Protein AF-A0AAN8R2Y7-F1 (afdb_monomer_lite)

Sequence (155 aa):
MCHLARVPSSAVVRCKDPDLVKSIYNNLEAVKGFNLFSSDGYAAKNLMFKDSTQKLMQLPMNTDSFLYLGAEYLSTIQSLQKEQATGANFRAIKRCAVGNAETAKCDTWSINNIGERGAMIECQSAPTVEECIKKIMALWEKRGWGWRKRCINQA

Radius of gyration: 25.57 Å; chains: 1; bounding box: 57×37×67 Å

InterPro domains:
  IPR001156 Transferrin-like domain [PF00405] (2-82)
  IPR001156 Transferrin-like domain [PR00422] (45-63)
  IPR001156 Transferrin-like domain [PR00422] (66-82)
  IPR001156 Transferrin-like domain [PS51408] (1-82)

Foldseek 3Di:
DDDPDDWFDDDDDDPLDPVVLVVVQCVVVVDPPDDPLDPPPHPDAQPVHHVPDDDDDDDPSPDDPDNRGDPVNVVVVVVVVVVVVPPPDLPAAEDEAADDVRQVVQVVVQVVQPDDPGRRHHYHYDNDPVVSVVVVVVVCCVVPPVVVVVVVPPD

pLDDT: mean 82.04, std 16.42, range [35.0, 95.56]

Structure (mmCIF, N/CA/C/O backbone):
data_AF-A0AAN8R2Y7-F1
#
_entry.id   AF-A0AAN8R2Y7-F1
#
loop_
_atom_site.group_PDB
_atom_site.id
_atom_site.type_symbol
_atom_site.label_atom_id
_atom_site.label_alt_id
_atom_site.label_comp_id
_atom_site.label_asym_id
_atom_site.label_entity_id
_atom_site.label_seq_id
_atom_site.pdbx_PDB_ins_code
_atom_site.Cartn_x
_atom_site.Cartn_y
_atom_site.Cartn_z
_atom_site.occupancy
_atom_site.B_iso_or_equiv
_atom_site.auth_seq_id
_atom_site.auth_comp_id
_atom_site.auth_asym_id
_atom_site.auth_atom_id
_atom_site.pdbx_PDB_model_num
ATOM 1 N N . MET A 1 1 ? -5.685 -22.385 -2.410 1.00 63.25 1 MET A N 1
ATOM 2 C CA . MET A 1 1 ? -5.107 -21.089 -1.994 1.00 63.25 1 MET A CA 1
ATOM 3 C C . MET A 1 1 ? -4.964 -20.222 -3.235 1.00 63.25 1 MET A C 1
ATOM 5 O O . MET A 1 1 ? -4.169 -20.567 -4.093 1.00 63.25 1 MET A O 1
ATOM 9 N N . CYS A 1 2 ? -5.776 -19.174 -3.379 1.00 91.62 2 CYS A N 1
ATOM 10 C CA . CYS A 1 2 ? -5.741 -18.264 -4.527 1.00 91.62 2 CYS A CA 1
ATOM 11 C C . CYS A 1 2 ? -5.973 -16.841 -4.005 1.00 91.62 2 CYS A C 1
ATOM 13 O O . CYS A 1 2 ? -7.055 -16.539 -3.510 1.00 91.62 2 CYS A O 1
ATOM 15 N N . HIS A 1 3 ? -4.933 -16.011 -4.019 1.00 93.06 3 HIS A N 1
ATOM 16 C CA . HIS A 1 3 ? -5.000 -14.603 -3.633 1.00 93.06 3 HIS A CA 1
ATOM 17 C C . HIS A 1 3 ? -4.016 -13.800 -4.486 1.00 93.06 3 HIS A C 1
ATOM 19 O O . HIS A 1 3 ? -2.999 -14.338 -4.915 1.00 93.06 3 HIS A O 1
ATOM 25 N N . LEU A 1 4 ? -4.322 -12.522 -4.726 1.00 90.75 4 LEU A N 1
ATOM 26 C CA . LEU A 1 4 ? -3.456 -11.631 -5.506 1.00 90.75 4 LEU A CA 1
ATOM 27 C C . LEU A 1 4 ? -2.241 -11.158 -4.702 1.00 90.75 4 LEU A C 1
ATOM 29 O O . LEU A 1 4 ? -1.150 -11.045 -5.244 1.00 90.75 4 LEU A O 1
ATOM 33 N N . ALA A 1 5 ? -2.436 -10.881 -3.413 1.00 89.69 5 ALA A N 1
ATOM 34 C CA . ALA A 1 5 ? -1.376 -10.466 -2.506 1.00 89.69 5 ALA A CA 1
ATOM 35 C C . ALA A 1 5 ? -1.783 -10.713 -1.052 1.00 89.69 5 ALA A C 1
ATOM 37 O O . ALA A 1 5 ? -2.972 -10.783 -0.722 1.00 89.69 5 ALA A O 1
ATOM 38 N N . ARG A 1 6 ? -0.783 -10.803 -0.176 1.00 90.12 6 ARG A N 1
ATOM 39 C CA . ARG A 1 6 ? -0.966 -10.710 1.271 1.00 90.12 6 ARG A CA 1
ATOM 40 C C . ARG A 1 6 ? -0.722 -9.264 1.686 1.00 90.12 6 ARG A C 1
ATOM 42 O O . ARG A 1 6 ? 0.326 -8.712 1.375 1.00 90.12 6 ARG A O 1
ATOM 49 N N . VAL A 1 7 ? -1.678 -8.663 2.390 1.00 92.81 7 VAL A N 1
ATOM 50 C CA . VAL A 1 7 ? -1.603 -7.259 2.818 1.00 92.81 7 VAL A CA 1
ATOM 51 C C . VAL A 1 7 ? -1.722 -7.137 4.338 1.00 92.81 7 VAL A C 1
ATOM 53 O O . VAL A 1 7 ? -2.355 -7.997 4.963 1.00 92.81 7 VAL A O 1
ATOM 56 N N . PRO A 1 8 ? -1.133 -6.092 4.944 1.00 92.50 8 PRO A N 1
ATOM 57 C CA . PRO A 1 8 ? -1.374 -5.762 6.343 1.00 92.50 8 PRO A CA 1
ATOM 58 C C . PRO A 1 8 ? -2.867 -5.527 6.613 1.00 92.50 8 PRO A C 1
ATOM 60 O O . PRO A 1 8 ? -3.610 -5.064 5.742 1.00 92.50 8 PRO A O 1
ATOM 63 N N . SER A 1 9 ? -3.307 -5.833 7.833 1.00 93.69 9 SER A N 1
ATOM 64 C CA . SER A 1 9 ? -4.662 -5.509 8.289 1.00 93.69 9 SER A CA 1
ATOM 65 C C . SER A 1 9 ? -4.882 -3.990 8.372 1.00 93.69 9 SER A C 1
ATOM 67 O O . SER A 1 9 ? -3.956 -3.192 8.256 1.00 93.69 9 SER A O 1
ATOM 69 N N . SER A 1 10 ? -6.129 -3.565 8.571 1.00 94.19 10 SER A N 1
ATOM 70 C CA . SER A 1 10 ? -6.425 -2.161 8.879 1.00 94.19 10 SER A CA 1
ATOM 71 C C . SER A 1 10 ? -5.912 -1.796 10.280 1.00 94.19 10 SER A C 1
ATOM 73 O O . SER A 1 10 ? -5.938 -2.634 11.181 1.00 94.19 10 SER A O 1
ATOM 75 N N . ALA A 1 11 ? -5.476 -0.548 10.466 1.00 93.88 11 ALA A N 1
ATOM 76 C CA . ALA A 1 11 ? -4.934 -0.045 11.728 1.00 93.88 11 ALA A CA 1
ATOM 77 C C . ALA A 1 11 ? -5.594 1.272 12.151 1.00 93.88 11 ALA A C 1
ATOM 79 O O . ALA A 1 11 ? -5.979 2.084 11.310 1.00 93.88 11 ALA A O 1
ATOM 80 N N . VAL A 1 12 ? -5.663 1.497 13.465 1.00 92.94 12 VAL A N 1
ATOM 81 C CA . VAL A 1 12 ? -5.996 2.798 14.058 1.00 92.94 12 VAL A CA 1
ATOM 82 C C . VAL A 1 12 ? -4.711 3.617 14.148 1.00 92.94 12 VAL A C 1
ATOM 84 O O . VAL A 1 12 ? -3.719 3.151 14.704 1.00 92.94 12 VAL A O 1
ATOM 87 N N . VAL A 1 13 ? -4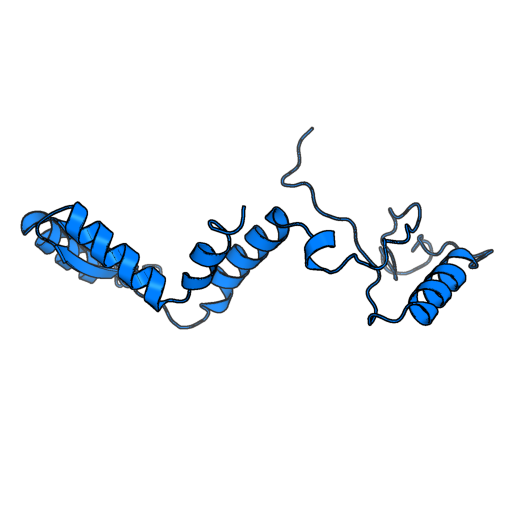.720 4.831 13.599 1.00 92.62 13 VAL A N 1
ATOM 88 C CA . VAL A 1 13 ? -3.530 5.690 13.508 1.00 92.62 13 VAL A CA 1
ATOM 89 C C . VAL A 1 13 ? -3.700 6.920 14.395 1.00 92.62 13 VAL A C 1
ATOM 91 O O . VAL A 1 13 ? -4.764 7.537 14.427 1.00 92.62 13 VAL A O 1
ATOM 94 N N . ARG A 1 14 ? -2.635 7.297 15.106 1.00 88.88 14 ARG A N 1
ATOM 95 C CA . ARG A 1 14 ? -2.575 8.487 15.962 1.00 88.88 14 ARG A CA 1
ATOM 96 C C . ARG A 1 14 ? -1.165 9.083 15.934 1.00 88.88 14 ARG A C 1
ATOM 98 O O . ARG A 1 14 ? -0.208 8.406 15.566 1.00 88.88 14 ARG A O 1
ATOM 105 N N . CYS A 1 15 ? -1.037 10.347 16.339 1.00 87.00 15 CYS A N 1
ATOM 106 C CA . CYS A 1 15 ? 0.257 10.954 16.648 1.00 87.00 15 CYS A CA 1
ATOM 107 C C . CYS A 1 15 ? 1.012 10.144 17.714 1.00 87.00 15 CYS A C 1
ATOM 109 O O . CYS A 1 15 ? 0.400 9.498 18.565 1.00 87.00 15 CYS A O 1
ATOM 111 N N . LYS A 1 16 ? 2.345 10.203 17.675 1.00 86.12 16 LYS A N 1
ATOM 112 C CA . LYS A 1 16 ? 3.226 9.438 18.561 1.00 86.12 16 LYS A CA 1
ATOM 113 C C . LYS A 1 16 ? 3.200 10.002 19.987 1.00 86.12 16 LYS A C 1
ATOM 115 O O . LYS A 1 16 ? 4.054 10.797 20.358 1.00 86.12 16 LYS A O 1
ATOM 120 N N . ASP A 1 17 ? 2.203 9.581 20.755 1.00 89.12 17 ASP A N 1
ATOM 121 C CA . ASP A 1 17 ? 2.005 9.923 22.162 1.00 89.12 17 ASP A CA 1
ATOM 122 C C . ASP A 1 17 ? 1.655 8.639 22.942 1.00 89.12 17 ASP A C 1
ATOM 124 O O . ASP A 1 17 ? 0.613 8.029 22.677 1.00 89.12 17 ASP A O 1
ATOM 128 N N . PRO A 1 18 ? 2.528 8.181 23.858 1.00 86.88 18 PRO A N 1
ATOM 129 C CA . PRO A 1 18 ? 2.373 6.896 24.532 1.00 86.88 18 PRO A CA 1
ATOM 130 C C . PRO A 1 18 ? 1.140 6.833 25.443 1.00 86.88 18 PRO A C 1
ATOM 132 O O . PRO A 1 18 ? 0.475 5.792 25.495 1.00 86.88 18 PRO A O 1
ATOM 135 N N . ASP A 1 19 ? 0.808 7.932 26.120 1.00 90.75 19 ASP A N 1
ATOM 136 C CA . ASP A 1 19 ? -0.306 7.987 27.064 1.00 90.75 19 ASP A CA 1
ATOM 137 C C . ASP A 1 19 ? -1.634 7.985 26.314 1.00 90.75 19 ASP A C 1
ATOM 139 O O . ASP A 1 19 ? -2.561 7.248 26.667 1.00 90.75 19 ASP A O 1
ATOM 143 N N . LEU A 1 20 ? -1.701 8.727 25.205 1.00 90.19 20 LEU A N 1
ATOM 144 C CA . LEU A 1 20 ? -2.865 8.704 24.325 1.00 90.19 20 LEU A CA 1
ATOM 145 C C . LEU A 1 20 ? -3.051 7.344 23.654 1.00 90.19 20 LEU A C 1
ATOM 147 O O . LEU A 1 20 ? -4.180 6.868 23.585 1.00 90.19 20 LEU A O 1
ATOM 151 N N . VAL A 1 21 ? -1.981 6.691 23.188 1.00 90.12 21 VAL A N 1
ATOM 152 C CA . VAL A 1 21 ? -2.077 5.350 22.580 1.00 90.12 21 VAL A CA 1
ATOM 153 C C . VAL A 1 21 ? -2.643 4.344 23.581 1.00 90.12 21 VAL A C 1
ATOM 155 O O . VAL A 1 21 ? -3.559 3.589 23.245 1.00 90.12 21 VAL A O 1
ATOM 158 N N . LYS A 1 22 ? -2.145 4.359 24.822 1.00 90.94 22 LYS A N 1
ATOM 159 C CA . LYS A 1 22 ? -2.645 3.486 25.888 1.00 90.94 22 LYS A CA 1
ATOM 160 C C . LYS A 1 22 ? -4.098 3.805 26.244 1.00 90.94 22 LYS A C 1
ATOM 162 O O . LYS A 1 22 ? -4.904 2.890 26.381 1.00 90.94 22 LYS A O 1
ATOM 167 N N . SER A 1 23 ? -4.440 5.088 26.351 1.00 92.25 23 SER A N 1
ATOM 168 C CA . SER A 1 23 ? -5.807 5.536 26.625 1.00 92.25 23 SER A CA 1
ATOM 169 C C . SER A 1 23 ? -6.778 5.092 25.528 1.00 92.25 23 SER A C 1
ATOM 171 O O . SER A 1 23 ? -7.818 4.513 25.829 1.00 92.25 23 SER A O 1
ATOM 173 N N . ILE A 1 24 ? -6.430 5.279 24.252 1.00 92.25 24 ILE A N 1
ATOM 174 C CA . ILE A 1 24 ? -7.255 4.848 23.115 1.00 92.25 24 ILE A CA 1
ATOM 175 C C . ILE A 1 24 ? -7.476 3.334 23.158 1.00 92.25 24 ILE A C 1
ATOM 177 O O . ILE A 1 24 ? -8.616 2.889 23.067 1.00 92.25 24 ILE A O 1
ATOM 181 N N . TYR A 1 25 ? -6.411 2.549 23.338 1.00 92.38 25 TYR A N 1
ATOM 182 C CA . TYR A 1 25 ? -6.518 1.091 23.389 1.00 92.38 25 TYR A CA 1
ATOM 183 C C . TYR A 1 25 ? -7.423 0.623 24.537 1.00 92.38 25 TYR A C 1
ATOM 185 O O . TYR A 1 25 ? -8.340 -0.164 24.319 1.00 92.38 25 TYR A O 1
ATOM 193 N N . ASN A 1 26 ? -7.229 1.176 25.736 1.00 92.25 26 ASN A N 1
ATOM 194 C CA . ASN A 1 26 ? -8.048 0.841 26.898 1.00 92.25 26 ASN A CA 1
ATOM 195 C C . ASN A 1 26 ? -9.521 1.211 26.698 1.00 92.25 26 ASN A C 1
ATOM 197 O O . ASN A 1 26 ? -10.393 0.446 27.094 1.00 92.25 26 ASN A O 1
ATOM 201 N N . ASN A 1 27 ? -9.809 2.359 26.079 1.00 91.81 27 ASN A N 1
ATOM 202 C CA . ASN A 1 27 ? -11.183 2.765 25.785 1.00 91.81 27 ASN A CA 1
ATOM 203 C C . ASN A 1 27 ? -11.858 1.822 24.782 1.00 91.81 27 ASN A C 1
ATOM 205 O O . ASN A 1 27 ? -13.030 1.504 24.952 1.00 91.81 27 ASN A O 1
ATOM 209 N N . LEU A 1 28 ? -11.126 1.359 23.764 1.00 91.00 28 LEU A N 1
ATOM 210 C CA . LEU A 1 28 ? -11.653 0.427 22.764 1.00 91.00 28 LEU A CA 1
ATOM 211 C C . LEU A 1 28 ? -11.919 -0.966 23.357 1.00 91.00 28 LEU A C 1
ATOM 213 O O . LEU A 1 28 ? -12.945 -1.564 23.051 1.00 91.00 28 LEU A O 1
ATOM 217 N N . GLU A 1 29 ? -11.045 -1.454 24.238 1.00 88.50 29 GLU A N 1
ATOM 218 C CA . GLU A 1 29 ? -11.220 -2.739 24.939 1.00 88.50 29 GLU A CA 1
ATOM 219 C C . GLU A 1 29 ? -12.282 -2.681 26.053 1.00 88.50 29 GLU A C 1
ATOM 221 O O . GLU A 1 29 ? -12.894 -3.691 26.395 1.00 88.50 29 GLU A O 1
ATOM 226 N N . ALA A 1 30 ? -12.528 -1.503 26.634 1.00 89.94 30 ALA A N 1
ATOM 227 C CA . ALA A 1 30 ? -13.496 -1.333 27.717 1.00 89.94 30 ALA A CA 1
ATOM 228 C C . ALA A 1 30 ? -14.961 -1.306 27.246 1.00 89.94 30 ALA A C 1
ATOM 230 O O . ALA A 1 30 ? -15.863 -1.312 28.090 1.00 89.94 30 ALA A O 1
ATOM 231 N N . VAL A 1 31 ? -15.221 -1.277 25.934 1.00 88.00 31 VAL A N 1
ATOM 232 C CA . VAL A 1 31 ? -16.580 -1.283 25.379 1.00 88.00 31 VAL A CA 1
ATOM 233 C C . VAL A 1 31 ? -17.284 -2.590 25.758 1.00 88.00 31 VAL A C 1
ATOM 235 O O . VAL A 1 31 ? -16.930 -3.670 25.294 1.00 88.00 31 VAL A O 1
ATOM 238 N N . LYS A 1 32 ? -18.312 -2.492 26.607 1.00 83.00 32 LYS A N 1
ATOM 239 C CA . LYS A 1 32 ? -19.157 -3.619 27.032 1.00 83.00 32 LYS A CA 1
ATOM 240 C C . LYS A 1 32 ? -20.601 -3.384 26.608 1.00 83.00 32 LYS A C 1
ATOM 242 O O . LYS A 1 32 ? -21.084 -2.258 26.650 1.00 83.00 32 LYS A O 1
ATOM 247 N N . GLY A 1 33 ? -21.298 -4.456 26.231 1.00 82.44 33 GLY A N 1
ATOM 248 C CA . GLY A 1 33 ? -22.715 -4.397 25.848 1.00 82.44 33 GLY A CA 1
ATOM 249 C C . GLY A 1 33 ? -22.985 -3.817 24.455 1.00 82.44 33 GLY A C 1
ATOM 250 O O . GLY A 1 33 ? -24.143 -3.640 24.094 1.00 82.44 33 GLY A O 1
ATOM 251 N N . PHE A 1 34 ? -21.940 -3.552 23.666 1.00 87.75 34 PHE A N 1
ATOM 252 C CA . PHE A 1 34 ? -22.034 -3.094 22.282 1.00 87.75 34 PHE A CA 1
ATOM 253 C C . PHE A 1 34 ? -21.032 -3.856 21.413 1.00 87.75 34 PHE A C 1
ATOM 255 O O . PHE A 1 34 ? -19.881 -4.038 21.814 1.00 87.75 34 PHE A O 1
ATOM 262 N N . ASN A 1 35 ? -21.456 -4.307 20.230 1.00 89.00 35 ASN A N 1
ATOM 263 C CA . ASN A 1 35 ? -20.568 -4.994 19.298 1.00 89.00 35 ASN A CA 1
ATOM 264 C C . ASN A 1 35 ? -19.882 -3.978 18.379 1.00 89.00 35 ASN A C 1
ATOM 266 O O . ASN A 1 35 ? -20.404 -3.624 17.328 1.00 89.00 35 ASN A O 1
ATOM 270 N N . LEU A 1 36 ? -18.690 -3.536 18.781 1.00 91.12 36 LEU A N 1
ATOM 271 C CA . LEU A 1 36 ? -17.911 -2.527 18.060 1.00 91.12 36 LEU A CA 1
ATOM 272 C C . LEU A 1 36 ? -17.522 -2.943 16.631 1.00 91.12 36 LEU A C 1
ATOM 274 O O . LEU A 1 36 ? -17.229 -2.084 15.802 1.00 91.12 36 LEU A O 1
ATOM 278 N N . PHE A 1 37 ? -17.504 -4.248 16.350 1.00 93.56 37 PHE A N 1
ATOM 279 C CA . PHE A 1 37 ? -17.150 -4.797 15.045 1.00 93.56 37 PHE A CA 1
ATOM 280 C C . PHE A 1 37 ? -18.361 -5.321 14.278 1.00 93.56 37 PHE A C 1
ATOM 282 O O . PHE A 1 37 ? -18.156 -5.981 13.276 1.00 93.56 37 PHE A O 1
ATOM 289 N N . SER A 1 38 ? -19.605 -5.102 14.714 1.00 93.06 38 SER A N 1
ATOM 290 C CA . SER A 1 38 ? -20.768 -5.447 13.890 1.00 93.06 38 SER A CA 1
ATOM 291 C C . SER A 1 38 ? -21.517 -4.193 13.478 1.00 93.06 38 SER A C 1
ATOM 293 O O . SER A 1 38 ? -21.906 -3.375 14.307 1.00 93.06 38 SER A O 1
ATOM 295 N N . SER A 1 39 ? -21.754 -4.090 12.174 1.00 95.56 39 SER A N 1
ATOM 296 C CA . SER A 1 39 ? -22.650 -3.098 11.590 1.00 95.56 39 SER A CA 1
ATOM 297 C C . SER A 1 39 ? -24.092 -3.618 11.446 1.00 95.56 39 SER A C 1
ATOM 299 O O . SER A 1 39 ? -24.897 -3.010 10.739 1.00 95.56 39 SER A O 1
ATOM 301 N N . ASP A 1 40 ? -24.447 -4.734 12.094 1.00 93.31 40 ASP A N 1
ATOM 302 C CA . ASP A 1 40 ? -25.811 -5.270 12.061 1.00 93.31 40 ASP A CA 1
ATOM 303 C C . ASP A 1 40 ? -26.799 -4.283 12.695 1.00 93.31 40 ASP A C 1
ATOM 305 O O . ASP A 1 40 ? -26.561 -3.722 13.764 1.00 93.31 40 ASP A O 1
ATOM 309 N N . GLY A 1 41 ? -27.930 -4.063 12.023 1.00 91.19 41 GLY A N 1
ATOM 310 C CA . GLY A 1 41 ? -28.916 -3.056 12.428 1.00 91.19 41 GLY A CA 1
ATOM 311 C C . GLY A 1 41 ? -28.631 -1.641 11.909 1.00 91.19 41 GLY A C 1
ATOM 312 O O . GLY A 1 41 ? -29.450 -0.749 12.126 1.00 91.19 41 GLY A O 1
ATOM 313 N N . TYR A 1 42 ? -27.535 -1.434 11.172 1.00 93.50 42 TYR A N 1
ATOM 314 C CA . TYR A 1 42 ? -27.234 -0.180 10.480 1.00 93.50 42 TYR A CA 1
ATOM 315 C C . TYR A 1 42 ? -27.408 -0.311 8.958 1.00 93.50 42 TYR A C 1
ATOM 317 O O . TYR A 1 42 ? -27.411 -1.400 8.391 1.00 93.50 42 TYR A O 1
ATOM 325 N N . ALA A 1 43 ? -27.538 0.825 8.267 1.00 94.19 43 ALA A N 1
ATOM 326 C CA . ALA A 1 43 ? -27.773 0.869 6.818 1.00 94.19 43 ALA A CA 1
ATOM 327 C C . ALA A 1 43 ? -26.529 0.552 5.956 1.00 94.19 43 ALA A C 1
ATOM 329 O O . ALA A 1 43 ? -26.620 0.529 4.729 1.00 94.19 43 ALA A O 1
ATOM 330 N N . ALA A 1 44 ? -25.361 0.345 6.569 1.00 95.50 44 ALA A N 1
ATOM 331 C CA . ALA A 1 44 ? -24.087 0.162 5.879 1.00 95.50 44 ALA A CA 1
ATOM 332 C C . ALA A 1 44 ? -23.207 -0.871 6.594 1.00 95.50 44 ALA A C 1
ATOM 334 O O . ALA A 1 44 ? -23.438 -1.188 7.754 1.00 95.50 44 ALA A O 1
ATOM 335 N N . LYS A 1 45 ? -22.199 -1.388 5.883 1.00 95.44 45 LYS A N 1
ATOM 336 C CA . LYS A 1 45 ? -21.238 -2.387 6.379 1.00 95.44 45 LYS A CA 1
ATOM 337 C C . LYS A 1 45 ? -19.895 -1.753 6.721 1.00 95.44 45 LYS A C 1
ATOM 339 O O . LYS A 1 45 ? -19.520 -0.756 6.103 1.00 95.44 45 LYS A O 1
ATOM 344 N N . ASN A 1 46 ? -19.126 -2.410 7.588 1.00 93.81 46 ASN A N 1
ATOM 345 C CA . ASN A 1 46 ? -17.794 -1.988 8.032 1.00 93.81 46 ASN A CA 1
ATOM 346 C C . ASN A 1 46 ? -17.775 -0.572 8.638 1.00 93.81 46 ASN A C 1
ATOM 348 O O . ASN A 1 46 ? -16.910 0.247 8.308 1.00 93.81 46 ASN A O 1
ATOM 352 N N . LEU A 1 47 ? -18.760 -0.264 9.482 1.00 93.94 47 LEU A N 1
ATOM 353 C CA . LEU A 1 47 ? -18.856 1.013 10.177 1.00 93.94 47 LEU A CA 1
ATOM 354 C C . LEU A 1 47 ? -17.830 1.078 11.308 1.00 93.94 47 LEU A C 1
ATOM 356 O O . LEU A 1 47 ? -17.816 0.231 12.194 1.00 93.94 47 LEU A O 1
ATOM 360 N N . MET A 1 48 ? -16.995 2.124 11.292 1.00 92.81 48 MET A N 1
ATOM 361 C CA . MET A 1 48 ? -15.850 2.354 12.195 1.00 92.81 48 MET A CA 1
ATOM 362 C C . MET A 1 48 ? -14.719 1.326 12.052 1.00 92.81 48 MET A C 1
ATOM 364 O O . MET A 1 48 ? -13.568 1.701 11.830 1.00 92.81 48 MET A O 1
ATOM 368 N N . PHE A 1 49 ? -15.045 0.039 12.137 1.00 94.88 49 PHE A N 1
ATOM 369 C CA . PHE A 1 49 ? -14.145 -1.093 11.958 1.00 94.88 49 PHE A CA 1
ATOM 370 C C . PHE A 1 49 ? -14.717 -2.052 10.915 1.00 94.88 49 PHE A C 1
ATOM 372 O O . PHE A 1 49 ? -15.905 -2.031 10.609 1.00 94.88 49 PHE A O 1
ATOM 379 N N . LYS A 1 50 ? -13.871 -2.918 10.350 1.00 95.31 50 LYS A N 1
ATOM 380 C CA . LYS A 1 50 ? -14.365 -3.978 9.463 1.00 95.31 50 LYS A CA 1
ATOM 381 C C . LYS A 1 50 ? -15.214 -4.969 10.244 1.00 95.31 50 LYS A C 1
ATOM 383 O O . LYS A 1 50 ? -14.782 -5.396 11.314 1.00 95.31 50 LYS A O 1
ATOM 388 N N . ASP A 1 51 ? -16.302 -5.435 9.635 1.00 95.56 51 ASP A N 1
ATOM 389 C CA . ASP A 1 51 ? -17.221 -6.376 10.284 1.00 95.56 51 ASP A CA 1
ATOM 390 C C . ASP A 1 51 ? -16.562 -7.741 10.562 1.00 95.56 51 ASP A C 1
ATOM 392 O O . ASP A 1 51 ? -16.945 -8.501 11.444 1.00 95.56 51 ASP A O 1
ATOM 396 N N . SER A 1 52 ? -15.505 -8.053 9.809 1.00 95.00 52 SER A N 1
ATOM 397 C CA . SER A 1 52 ? -14.691 -9.257 9.982 1.00 95.00 52 SER A CA 1
ATOM 398 C C . SER A 1 52 ? -13.648 -9.152 11.106 1.00 95.00 52 SER A C 1
ATOM 400 O O . SER A 1 52 ? -12.824 -10.057 11.253 1.00 95.00 52 SER A O 1
ATOM 402 N N . THR A 1 53 ? -13.584 -8.032 11.832 1.00 94.38 53 THR A N 1
ATOM 403 C CA . THR A 1 53 ? -12.590 -7.819 12.894 1.00 94.38 53 THR A CA 1
ATOM 404 C C . THR A 1 53 ? -12.953 -8.658 14.113 1.00 94.38 53 THR A C 1
ATOM 406 O O . THR A 1 53 ? -14.069 -8.592 14.607 1.00 94.38 53 THR A O 1
ATOM 409 N N . GLN A 1 54 ? -12.001 -9.448 14.611 1.00 90.88 54 GLN A N 1
ATOM 410 C CA . GLN A 1 54 ? -12.220 -10.296 15.791 1.00 90.88 54 GLN A CA 1
ATOM 411 C C . GLN A 1 54 ? -11.628 -9.696 17.066 1.00 90.88 54 GLN A C 1
ATOM 413 O O . GLN A 1 54 ? -12.149 -9.916 18.153 1.00 90.88 54 GLN A O 1
ATOM 418 N N . LYS A 1 55 ? -10.514 -8.970 16.943 1.00 90.31 55 LYS A N 1
ATOM 419 C CA . LYS A 1 55 ? -9.810 -8.346 18.064 1.00 90.31 55 LYS A CA 1
ATOM 420 C C . LYS A 1 55 ? -8.931 -7.199 17.589 1.00 90.31 55 LYS A C 1
ATOM 422 O O . LYS A 1 55 ? -8.471 -7.207 16.443 1.00 90.31 55 LYS A O 1
ATOM 427 N N . LEU A 1 56 ? -8.633 -6.276 18.495 1.00 91.69 56 LEU A N 1
ATOM 428 C CA . LEU A 1 56 ? -7.575 -5.290 18.315 1.00 91.69 56 LEU A CA 1
ATOM 429 C C . LEU A 1 56 ? -6.265 -5.850 18.873 1.00 91.69 56 LEU A C 1
ATOM 431 O O . LEU A 1 56 ? -6.250 -6.632 19.818 1.00 91.69 56 LEU A O 1
ATOM 435 N N . MET A 1 57 ? -5.146 -5.486 18.252 1.00 91.69 57 MET A N 1
ATOM 436 C CA . MET A 1 57 ? -3.817 -5.832 18.753 1.00 91.69 57 MET A CA 1
ATOM 437 C C . MET A 1 57 ? -2.988 -4.565 18.861 1.00 91.69 57 MET A C 1
ATOM 439 O O . MET A 1 57 ? -2.844 -3.827 17.884 1.00 91.69 57 MET A O 1
ATOM 443 N N . GLN A 1 58 ? -2.446 -4.321 20.051 1.00 91.00 58 GLN A N 1
ATOM 444 C CA . GLN A 1 58 ? -1.554 -3.198 20.279 1.00 91.00 58 GLN A CA 1
ATOM 445 C C . GLN A 1 58 ? -0.203 -3.459 19.605 1.00 91.00 58 GLN A C 1
ATOM 447 O O . GLN A 1 58 ? 0.419 -4.503 19.807 1.00 91.00 58 GLN A O 1
ATOM 452 N N . LEU A 1 59 ? 0.248 -2.503 18.795 1.00 90.69 59 LEU A N 1
ATOM 453 C CA . LEU A 1 59 ? 1.555 -2.561 18.148 1.00 90.69 59 LEU A CA 1
ATOM 454 C C . LEU A 1 59 ? 2.660 -2.074 19.100 1.00 90.69 59 LEU A C 1
ATOM 456 O O . LEU A 1 59 ? 2.402 -1.213 19.948 1.00 90.69 59 LEU A O 1
ATOM 460 N N . PRO A 1 60 ? 3.903 -2.562 18.945 1.00 90.25 60 PRO A N 1
ATOM 461 C CA . PRO A 1 60 ? 5.061 -2.014 19.647 1.00 90.25 60 PRO A CA 1
ATOM 462 C C . PRO A 1 60 ? 5.230 -0.505 19.403 1.00 90.25 60 PRO A C 1
ATOM 464 O O . PRO A 1 60 ? 5.030 -0.033 18.285 1.00 90.25 60 PRO A O 1
ATOM 467 N N . MET A 1 61 ? 5.665 0.252 20.418 1.00 86.00 61 MET A N 1
ATOM 468 C CA . MET A 1 61 ? 5.805 1.723 20.350 1.00 86.00 61 MET A CA 1
ATOM 469 C C . MET A 1 61 ? 6.799 2.234 19.293 1.00 86.00 61 MET A C 1
ATOM 471 O O . MET A 1 61 ? 6.738 3.396 18.888 1.00 86.00 61 MET A O 1
ATOM 475 N N . ASN A 1 62 ? 7.735 1.392 18.863 1.00 87.81 62 ASN A N 1
ATOM 476 C CA . ASN A 1 62 ? 8.695 1.696 17.804 1.00 87.81 62 ASN A CA 1
ATOM 477 C C . ASN A 1 62 ? 8.163 1.377 16.396 1.00 87.81 62 ASN A C 1
ATOM 479 O O . ASN A 1 62 ? 8.906 1.528 15.431 1.00 87.81 62 ASN A O 1
ATOM 483 N N . THR A 1 63 ? 6.904 0.949 16.269 1.00 91.06 63 THR A N 1
ATOM 484 C CA . THR A 1 63 ? 6.286 0.675 14.971 1.00 91.06 63 THR A CA 1
ATOM 485 C C . THR A 1 63 ? 5.865 1.979 14.314 1.00 91.06 63 THR A C 1
ATOM 487 O O . THR A 1 63 ? 4.978 2.675 14.805 1.00 91.06 63 THR A O 1
ATOM 490 N N . ASP A 1 64 ? 6.490 2.304 13.189 1.00 90.69 64 ASP A N 1
ATOM 491 C CA . ASP A 1 64 ? 6.036 3.364 12.298 1.00 90.69 64 ASP A CA 1
ATOM 492 C C . ASP A 1 64 ? 5.252 2.783 11.108 1.00 90.69 64 ASP A C 1
ATOM 494 O O . ASP A 1 64 ? 5.115 1.566 10.941 1.00 90.69 64 ASP A O 1
ATOM 498 N N . SER A 1 65 ? 4.719 3.666 10.262 1.00 91.00 65 SER A N 1
ATOM 499 C CA . SER A 1 65 ? 3.978 3.257 9.068 1.00 91.00 65 SER A CA 1
ATOM 500 C C . SER A 1 65 ? 4.828 2.423 8.106 1.00 91.00 65 SER A C 1
ATOM 502 O O . SER A 1 65 ? 4.279 1.586 7.396 1.00 91.00 65 SER A O 1
ATOM 504 N N . PHE A 1 66 ? 6.151 2.629 8.071 1.00 91.12 66 PHE A N 1
ATOM 505 C CA . PHE A 1 66 ? 7.043 1.872 7.197 1.00 91.12 66 PHE A CA 1
ATOM 506 C C . PHE A 1 66 ? 7.182 0.425 7.666 1.00 91.12 66 PHE A C 1
ATOM 508 O O . PHE A 1 66 ? 6.975 -0.502 6.881 1.00 91.12 66 PHE A O 1
ATOM 515 N N . LEU A 1 67 ? 7.462 0.234 8.953 1.00 93.44 67 LEU A N 1
ATOM 516 C CA . LEU A 1 67 ? 7.590 -1.076 9.572 1.00 93.44 67 LEU A CA 1
ATOM 517 C C . LEU A 1 67 ? 6.260 -1.839 9.553 1.00 93.44 67 LEU A C 1
ATOM 519 O O . LEU A 1 67 ? 6.256 -3.038 9.291 1.00 93.44 67 LEU A O 1
ATOM 523 N N . TYR A 1 68 ? 5.136 -1.148 9.785 1.00 94.25 68 TYR A N 1
ATOM 524 C CA . TYR A 1 68 ? 3.807 -1.763 9.752 1.00 94.25 68 TYR A CA 1
ATOM 525 C C . TYR A 1 68 ? 3.415 -2.247 8.354 1.00 94.25 68 TYR A C 1
ATOM 527 O O . TYR A 1 68 ? 2.898 -3.353 8.194 1.00 94.25 68 TYR A O 1
ATOM 535 N N . LEU A 1 69 ? 3.635 -1.407 7.338 1.00 94.31 69 LEU A N 1
ATOM 536 C CA . LEU A 1 69 ? 3.231 -1.715 5.970 1.00 94.31 69 LEU A CA 1
ATOM 537 C C . LEU A 1 69 ? 4.191 -2.688 5.280 1.00 94.31 69 LEU A C 1
ATOM 539 O O . LEU A 1 69 ? 3.762 -3.482 4.446 1.00 94.31 69 LEU A O 1
ATOM 543 N N . GLY A 1 70 ? 5.471 -2.647 5.643 1.00 92.56 70 GLY A N 1
ATOM 544 C CA . GLY A 1 70 ? 6.511 -3.472 5.050 1.00 92.56 70 GLY A CA 1
ATOM 545 C C . GLY A 1 70 ? 7.027 -2.921 3.719 1.00 92.56 70 GLY A C 1
ATOM 546 O O . GLY A 1 70 ? 6.326 -2.253 2.951 1.00 92.56 70 GLY A O 1
ATOM 547 N N . ALA A 1 71 ? 8.293 -3.230 3.434 1.00 90.88 71 ALA A N 1
ATOM 548 C CA . ALA A 1 71 ? 9.003 -2.708 2.270 1.00 90.88 71 ALA A CA 1
ATOM 549 C C . ALA A 1 71 ? 8.354 -3.118 0.936 1.00 90.88 71 ALA A C 1
ATOM 551 O O . ALA A 1 71 ? 8.274 -2.305 0.017 1.00 90.88 71 ALA A O 1
ATOM 552 N N . GLU A 1 72 ? 7.857 -4.352 0.831 1.00 88.69 72 GLU A N 1
ATOM 553 C CA . GLU A 1 72 ? 7.252 -4.881 -0.397 1.00 88.69 72 GLU A CA 1
ATOM 554 C C . GLU A 1 72 ? 5.967 -4.126 -0.767 1.00 88.69 72 GLU A C 1
ATOM 556 O O . GLU A 1 72 ? 5.846 -3.597 -1.878 1.00 88.69 72 GLU A O 1
ATOM 561 N N . TYR A 1 73 ? 5.047 -3.984 0.192 1.00 90.75 73 TYR A N 1
ATOM 562 C CA . TYR A 1 73 ? 3.781 -3.281 -0.008 1.00 90.75 73 TYR A CA 1
ATOM 563 C C . TYR A 1 73 ? 4.009 -1.806 -0.355 1.00 90.75 73 TYR A C 1
ATOM 565 O O . TYR A 1 73 ? 3.429 -1.283 -1.308 1.00 90.75 73 TYR A O 1
ATOM 573 N N . LEU A 1 74 ? 4.930 -1.143 0.351 1.00 90.38 74 LEU A N 1
ATOM 574 C CA . LEU A 1 74 ? 5.285 0.246 0.069 1.00 90.38 74 LEU A CA 1
ATOM 575 C C . LEU A 1 74 ? 5.954 0.430 -1.288 1.00 90.38 74 LEU A C 1
ATOM 577 O O . LEU A 1 74 ? 5.637 1.387 -1.991 1.00 90.38 74 LEU A O 1
ATOM 581 N N . SER A 1 75 ? 6.835 -0.486 -1.693 1.00 87.44 75 SER A N 1
ATOM 582 C CA . SER A 1 75 ? 7.463 -0.431 -3.015 1.00 87.44 75 SER A CA 1
ATOM 583 C C . SER A 1 75 ? 6.435 -0.579 -4.143 1.00 87.44 75 SER A C 1
ATOM 585 O O . SER A 1 75 ? 6.541 0.091 -5.175 1.00 87.44 75 SER A O 1
ATOM 587 N N . THR A 1 76 ? 5.396 -1.385 -3.912 1.00 87.56 76 THR A N 1
ATOM 588 C CA . THR A 1 76 ? 4.275 -1.570 -4.836 1.00 87.56 76 THR A CA 1
ATOM 589 C C . THR A 1 76 ? 3.442 -0.292 -4.929 1.00 87.56 76 THR A C 1
ATOM 591 O O . THR A 1 76 ? 3.246 0.224 -6.028 1.00 87.56 76 THR A O 1
ATOM 594 N N . ILE A 1 77 ? 3.039 0.294 -3.793 1.00 87.44 77 ILE A N 1
ATOM 595 C CA . ILE A 1 77 ? 2.300 1.570 -3.765 1.00 87.44 77 ILE A CA 1
ATOM 596 C C . ILE A 1 77 ? 3.088 2.682 -4.457 1.00 87.44 77 ILE A C 1
ATOM 598 O O . ILE A 1 77 ? 2.530 3.409 -5.274 1.00 87.44 77 ILE A O 1
ATOM 602 N N . GLN A 1 78 ? 4.383 2.813 -4.165 1.00 86.00 78 GLN A N 1
ATOM 603 C CA . GLN A 1 78 ? 5.230 3.833 -4.783 1.00 86.00 78 GLN A CA 1
ATOM 604 C C . GLN A 1 78 ? 5.326 3.661 -6.301 1.00 86.00 78 GLN A C 1
ATOM 606 O O . GLN A 1 78 ? 5.338 4.652 -7.030 1.00 86.00 78 GLN A O 1
ATOM 611 N N . SER A 1 79 ? 5.387 2.418 -6.784 1.00 82.31 79 SER A N 1
ATOM 612 C CA . SER A 1 79 ? 5.428 2.131 -8.221 1.00 82.31 79 SER A CA 1
ATOM 613 C C . SER A 1 79 ? 4.122 2.556 -8.897 1.00 82.31 79 SER A C 1
ATOM 615 O O . SER A 1 79 ? 4.166 3.294 -9.878 1.00 82.31 79 SER A O 1
ATOM 617 N N . LEU A 1 80 ? 2.976 2.219 -8.296 1.00 83.06 80 LEU A N 1
ATOM 618 C CA . LEU A 1 80 ? 1.648 2.612 -8.784 1.00 83.06 80 LEU A CA 1
ATOM 619 C C . LEU A 1 80 ? 1.432 4.135 -8.741 1.00 83.06 80 LEU A C 1
ATOM 621 O O . LEU A 1 80 ? 0.930 4.736 -9.689 1.00 83.06 80 LEU A O 1
ATOM 625 N N . GLN A 1 81 ? 1.844 4.794 -7.656 1.00 77.44 81 GLN A N 1
ATOM 626 C CA . GLN A 1 81 ? 1.736 6.248 -7.528 1.00 77.44 81 GLN A CA 1
ATOM 627 C C . GLN A 1 81 ? 2.634 6.978 -8.520 1.00 77.44 81 GLN A C 1
ATOM 629 O O . GLN A 1 81 ? 2.258 8.033 -9.014 1.00 77.44 81 GLN A O 1
ATOM 634 N N . LYS A 1 82 ? 3.811 6.439 -8.839 1.00 65.06 82 LYS A N 1
ATOM 635 C CA . LYS A 1 82 ? 4.706 7.039 -9.829 1.00 65.06 82 LYS A CA 1
ATOM 636 C C . LYS A 1 82 ? 4.143 6.962 -11.247 1.00 65.06 82 LYS A C 1
ATOM 638 O O . LYS A 1 82 ? 4.428 7.852 -12.041 1.00 65.06 82 LYS A O 1
ATOM 643 N N . GLU A 1 83 ? 3.350 5.938 -11.547 1.00 58.59 83 GLU A N 1
ATOM 644 C CA . GLU A 1 83 ? 2.604 5.839 -12.804 1.00 58.59 83 GLU A CA 1
ATOM 645 C C . GLU A 1 83 ? 1.453 6.862 -12.864 1.00 58.59 83 GLU A C 1
ATOM 647 O O . GLU A 1 83 ? 1.198 7.440 -13.920 1.00 58.59 83 GLU A O 1
ATOM 652 N N . GLN A 1 84 ? 0.805 7.162 -11.730 1.00 52.88 84 GLN A N 1
ATOM 653 C CA . GLN A 1 84 ? -0.321 8.112 -11.662 1.00 52.88 84 GLN A CA 1
ATOM 654 C C . GLN A 1 84 ? 0.092 9.585 -11.492 1.00 52.88 84 GLN A C 1
ATOM 656 O O . GLN A 1 84 ? -0.520 10.470 -12.086 1.00 52.88 84 GLN A O 1
ATOM 661 N N . ALA A 1 85 ? 1.153 9.880 -10.735 1.00 50.62 85 ALA A N 1
ATOM 662 C CA . ALA A 1 85 ? 1.681 11.234 -10.520 1.00 50.62 85 ALA A CA 1
ATOM 663 C C . ALA A 1 85 ? 2.340 11.832 -11.779 1.00 50.62 85 ALA A C 1
ATOM 665 O O . ALA A 1 85 ? 2.745 12.993 -11.786 1.00 50.62 85 ALA A O 1
ATOM 666 N N . THR A 1 86 ? 2.428 11.055 -12.861 1.00 52.00 86 THR A N 1
ATOM 667 C CA . THR A 1 86 ? 2.717 11.539 -14.215 1.00 52.00 86 THR A CA 1
ATOM 668 C C . THR A 1 86 ? 1.457 11.891 -15.011 1.00 52.00 86 THR A C 1
ATOM 670 O O . THR A 1 86 ? 1.495 11.929 -16.240 1.00 52.00 86 THR A O 1
ATOM 673 N N . GLY A 1 87 ? 0.348 12.197 -14.333 1.00 48.38 87 GLY A N 1
ATOM 674 C CA . GLY A 1 87 ? -0.763 12.928 -14.931 1.00 48.38 87 GLY A CA 1
ATOM 675 C C . GLY A 1 87 ? -0.272 14.247 -15.543 1.00 48.38 87 GLY A C 1
ATOM 676 O O . GLY A 1 87 ? 0.221 15.120 -14.836 1.00 48.38 87 GLY A O 1
ATOM 677 N N . ALA A 1 88 ? -0.406 14.357 -16.867 1.00 45.81 88 ALA A N 1
ATOM 678 C CA . ALA A 1 88 ? -0.201 15.556 -17.689 1.00 45.81 88 ALA A CA 1
ATOM 679 C C . ALA A 1 88 ? 1.240 16.042 -17.961 1.00 45.81 88 ALA A C 1
ATOM 681 O O . ALA A 1 88 ? 1.436 17.199 -18.310 1.00 45.81 88 ALA A O 1
ATOM 682 N N . ASN A 1 89 ? 2.245 15.165 -17.926 1.00 46.78 89 ASN A N 1
ATOM 683 C CA . ASN A 1 89 ? 3.460 15.368 -18.725 1.00 46.78 89 ASN A CA 1
ATOM 684 C C . ASN A 1 89 ? 3.884 14.020 -19.299 1.00 46.78 89 ASN A C 1
ATOM 686 O O . ASN A 1 89 ? 4.625 13.278 -18.652 1.00 46.78 89 ASN A O 1
ATOM 690 N N . PHE A 1 90 ? 3.395 13.695 -20.499 1.00 54.88 90 PHE A N 1
ATOM 691 C CA . PHE A 1 90 ? 3.901 12.586 -21.309 1.00 54.88 90 PHE A CA 1
ATOM 692 C C . PHE A 1 90 ? 5.431 12.703 -21.391 1.00 54.88 90 PHE A C 1
ATOM 694 O O . PHE A 1 90 ? 5.981 13.474 -22.174 1.00 54.88 90 PHE A O 1
ATOM 701 N N . ARG A 1 91 ? 6.151 11.974 -20.531 1.00 63.78 91 ARG A N 1
ATOM 702 C CA . ARG A 1 91 ? 7.604 11.863 -20.625 1.00 63.78 91 ARG A CA 1
ATOM 703 C C . ARG A 1 91 ? 7.861 10.975 -21.822 1.00 63.78 91 ARG A C 1
ATOM 705 O O . ARG A 1 91 ? 7.572 9.784 -21.748 1.00 63.78 91 ARG A O 1
ATOM 712 N N . ALA A 1 92 ? 8.399 11.550 -22.889 1.00 73.19 92 ALA A N 1
ATOM 713 C CA . ALA A 1 92 ? 8.812 10.773 -24.039 1.00 73.19 92 ALA A CA 1
ATOM 714 C C . ALA A 1 92 ? 9.627 9.539 -23.599 1.00 73.19 92 ALA A C 1
ATOM 716 O O . ALA A 1 92 ? 10.524 9.638 -22.745 1.00 73.19 92 ALA A O 1
ATOM 717 N N . ILE A 1 93 ? 9.292 8.368 -24.138 1.00 80.44 93 ILE A N 1
ATOM 718 C CA . ILE A 1 93 ? 10.064 7.142 -23.971 1.00 80.44 93 ILE A CA 1
ATOM 719 C C . ILE A 1 93 ? 11.381 7.360 -24.711 1.00 80.44 93 ILE A C 1
ATOM 721 O O . ILE A 1 93 ? 11.431 7.337 -25.939 1.00 80.44 93 ILE A O 1
ATOM 725 N N . LYS A 1 94 ? 12.459 7.583 -23.953 1.00 85.94 94 LYS A N 1
ATOM 726 C CA . LYS A 1 94 ? 13.811 7.678 -24.511 1.00 85.94 94 LYS A CA 1
ATOM 727 C C . LYS A 1 94 ? 14.300 6.280 -24.881 1.00 85.94 94 LYS A C 1
ATOM 729 O O . LYS A 1 94 ? 14.503 5.451 -23.993 1.00 85.94 94 LYS A O 1
ATOM 734 N N . ARG A 1 95 ? 14.492 6.016 -26.172 1.00 89.31 95 ARG A N 1
ATOM 735 C CA . ARG A 1 95 ? 15.041 4.763 -26.702 1.00 89.31 95 ARG A CA 1
ATOM 736 C C . ARG A 1 95 ? 16.492 4.990 -27.114 1.00 89.31 95 ARG A C 1
ATOM 738 O O . ARG A 1 95 ? 16.768 5.941 -27.835 1.00 89.31 95 ARG A O 1
ATOM 745 N N . CYS A 1 96 ? 17.404 4.122 -26.672 1.00 93.06 96 CYS A N 1
ATOM 746 C CA . CYS A 1 96 ? 18.789 4.165 -27.135 1.00 93.06 96 CYS A CA 1
ATOM 747 C C . CYS A 1 96 ? 18.980 3.239 -28.349 1.00 93.06 96 CYS A C 1
ATOM 749 O O . CYS A 1 96 ? 18.610 2.070 -28.255 1.00 93.06 96 CYS A O 1
ATOM 751 N N . ALA A 1 97 ? 19.505 3.755 -29.460 1.00 95.19 97 ALA A N 1
ATOM 752 C CA . ALA A 1 97 ? 19.772 3.042 -30.706 1.00 95.19 97 ALA A CA 1
ATOM 753 C C . ALA A 1 97 ? 21.283 2.846 -30.897 1.00 95.19 97 ALA A C 1
ATOM 755 O O . ALA A 1 97 ? 22.061 3.793 -30.751 1.00 95.19 97 ALA A O 1
ATOM 756 N N . VAL A 1 98 ? 21.700 1.622 -31.214 1.00 95.56 98 VAL A N 1
ATOM 757 C CA . VAL A 1 98 ? 23.106 1.250 -31.360 1.00 95.56 98 VAL A CA 1
ATOM 758 C C . VAL A 1 98 ? 23.500 1.265 -32.834 1.00 95.56 98 VAL A C 1
ATOM 760 O O . VAL A 1 98 ? 23.028 0.474 -33.650 1.00 95.56 98 VAL A O 1
ATOM 763 N N . GLY A 1 99 ? 24.386 2.193 -33.186 1.00 92.31 99 GLY A N 1
ATOM 764 C CA . GLY A 1 99 ? 24.844 2.389 -34.556 1.00 92.31 99 GLY A CA 1
ATOM 765 C C . GLY A 1 99 ? 23.795 3.004 -35.493 1.00 92.31 99 GLY A C 1
ATOM 766 O O . GLY A 1 99 ? 22.668 3.349 -35.121 1.00 92.31 99 GLY A O 1
ATOM 767 N N . ASN A 1 100 ? 24.195 3.178 -36.751 1.00 92.25 100 ASN A N 1
ATOM 768 C CA . ASN A 1 100 ? 23.448 3.990 -37.716 1.00 92.25 100 ASN A CA 1
ATOM 769 C C . ASN A 1 100 ? 22.145 3.323 -38.179 1.00 92.25 100 ASN A C 1
ATOM 771 O O . ASN A 1 100 ? 21.129 3.998 -38.324 1.00 92.25 100 ASN A O 1
ATOM 775 N N . ALA A 1 101 ? 22.158 2.000 -38.373 1.00 92.81 101 ALA A N 1
ATO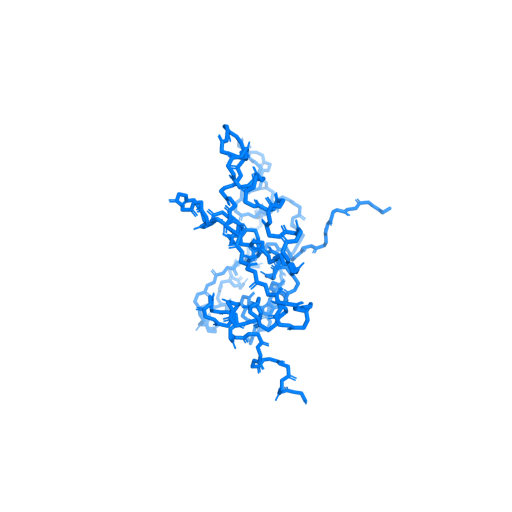M 776 C CA . ALA A 1 101 ? 20.988 1.255 -38.835 1.00 92.81 101 ALA A CA 1
ATOM 777 C C . ALA A 1 101 ? 19.833 1.305 -37.820 1.00 92.81 101 ALA A C 1
ATOM 779 O O . ALA A 1 101 ? 18.680 1.524 -38.196 1.00 92.81 101 ALA A O 1
ATOM 780 N N . GLU A 1 102 ? 20.133 1.158 -36.525 1.00 93.19 102 GLU A N 1
ATOM 781 C CA . GLU A 1 102 ? 19.115 1.274 -35.479 1.00 93.19 102 GLU A CA 1
ATOM 782 C C . GLU A 1 102 ? 18.642 2.715 -35.292 1.00 93.19 102 GLU A C 1
ATOM 784 O O . GLU A 1 102 ? 17.460 2.932 -35.027 1.00 93.19 102 GLU A O 1
ATOM 789 N N . THR A 1 103 ? 19.535 3.697 -35.460 1.00 92.06 103 THR A N 1
ATOM 790 C CA . THR A 1 103 ? 19.188 5.121 -35.338 1.00 92.06 103 THR A CA 1
ATOM 791 C C . THR A 1 103 ? 18.165 5.511 -36.404 1.00 92.06 103 THR A C 1
ATOM 793 O O . THR A 1 103 ? 17.081 5.973 -36.060 1.00 92.06 103 THR A O 1
ATOM 796 N N . ALA A 1 104 ? 18.424 5.176 -37.674 1.00 94.00 104 ALA A N 1
ATOM 797 C CA . ALA A 1 104 ? 17.497 5.452 -38.774 1.00 94.00 104 ALA A CA 1
ATOM 798 C C . ALA A 1 104 ? 16.117 4.794 -38.569 1.00 94.00 104 ALA A C 1
ATOM 800 O O . ALA A 1 104 ? 15.067 5.379 -38.859 1.00 94.00 104 ALA A O 1
ATOM 801 N N . LYS A 1 105 ? 16.103 3.572 -38.021 1.00 93.56 105 LYS A N 1
ATOM 802 C CA . LYS A 1 105 ? 14.861 2.865 -37.689 1.00 93.56 105 LYS A CA 1
ATOM 803 C C . LYS A 1 105 ? 14.117 3.527 -36.527 1.00 93.56 105 LYS A C 1
ATOM 805 O O . LYS A 1 105 ? 12.890 3.610 -36.564 1.00 93.56 105 LYS A O 1
ATOM 810 N N . CYS A 1 106 ? 14.840 3.989 -35.508 1.00 92.31 106 CYS A N 1
ATOM 811 C CA . CYS A 1 106 ? 14.265 4.685 -34.362 1.00 92.31 106 CYS A CA 1
ATOM 812 C C . CYS A 1 106 ? 13.628 6.011 -34.786 1.00 92.31 106 CYS A C 1
ATOM 814 O O . CYS A 1 106 ? 12.488 6.268 -34.410 1.00 92.31 106 CYS A O 1
ATOM 816 N N . ASP A 1 107 ? 14.308 6.798 -35.621 1.00 90.88 107 ASP A N 1
ATOM 817 C CA . ASP A 1 107 ? 13.797 8.086 -36.101 1.00 90.88 107 ASP A CA 1
ATOM 818 C C . ASP A 1 107 ? 12.488 7.902 -36.883 1.00 90.88 107 ASP A C 1
ATOM 820 O O . ASP A 1 107 ? 11.500 8.592 -36.635 1.00 90.88 107 ASP A O 1
ATOM 824 N N . THR A 1 108 ? 12.431 6.877 -37.740 1.00 91.88 108 THR A N 1
ATOM 825 C CA . THR A 1 108 ? 11.202 6.502 -38.461 1.00 91.88 108 THR A CA 1
ATOM 826 C C . THR A 1 108 ? 10.080 6.094 -37.496 1.00 91.88 108 THR A C 1
ATOM 828 O O . THR A 1 108 ? 8.920 6.467 -37.669 1.00 91.88 108 THR A O 1
ATOM 831 N N . TRP A 1 109 ? 10.407 5.328 -36.452 1.00 88.06 109 TRP A N 1
ATOM 832 C CA . TRP A 1 109 ? 9.435 4.886 -35.450 1.00 88.06 109 TRP A CA 1
ATOM 833 C C . TRP A 1 109 ? 8.924 6.035 -34.571 1.00 88.06 109 TRP A C 1
ATOM 835 O O . TRP A 1 109 ? 7.738 6.060 -34.245 1.00 88.06 109 TRP A O 1
ATOM 845 N N . SER A 1 110 ? 9.787 6.996 -34.224 1.00 87.62 110 SER A N 1
ATOM 846 C CA . SER A 1 110 ? 9.444 8.159 -33.398 1.00 87.62 110 SER A CA 1
ATOM 847 C C . SER A 1 110 ? 8.344 9.007 -34.033 1.00 87.62 110 SER A C 1
ATOM 849 O O . SER A 1 110 ? 7.414 9.415 -33.341 1.00 87.62 110 SER A O 1
ATOM 851 N N . ILE A 1 111 ? 8.390 9.175 -35.354 1.00 83.56 111 ILE A N 1
ATOM 852 C CA . ILE A 1 111 ? 7.410 9.954 -36.118 1.00 83.56 111 ILE A CA 1
ATOM 853 C C . ILE A 1 111 ? 6.079 9.196 -36.241 1.00 83.56 111 ILE A C 1
ATOM 855 O O . ILE A 1 111 ? 5.011 9.774 -36.052 1.00 83.56 111 ILE A O 1
ATOM 859 N N . ASN A 1 112 ? 6.132 7.884 -36.491 1.00 81.44 112 ASN A N 1
ATOM 860 C CA . ASN A 1 112 ? 4.938 7.059 -36.714 1.00 81.44 112 ASN A CA 1
ATOM 861 C C . ASN A 1 112 ? 4.152 6.724 -35.430 1.00 81.44 112 ASN A C 1
ATOM 863 O O . ASN A 1 112 ? 3.012 6.277 -35.516 1.00 81.44 112 ASN A O 1
ATOM 867 N N . ASN A 1 113 ? 4.743 6.908 -34.242 1.00 73.44 113 ASN A N 1
ATOM 868 C CA . ASN A 1 113 ? 4.091 6.631 -32.952 1.00 73.44 113 ASN A CA 1
ATOM 869 C C . ASN A 1 113 ? 3.287 7.833 -32.404 1.00 73.44 113 ASN A C 1
ATOM 871 O O . ASN A 1 113 ? 2.693 7.763 -31.331 1.00 73.44 113 ASN A O 1
ATOM 875 N N . ILE A 1 114 ? 3.242 8.952 -33.131 1.00 64.81 114 ILE A N 1
ATOM 876 C CA . ILE A 1 114 ? 2.476 10.140 -32.738 1.00 64.81 114 ILE A CA 1
ATOM 877 C C . ILE A 1 114 ? 1.011 9.948 -33.181 1.00 64.81 114 ILE A C 1
ATOM 879 O O . ILE A 1 114 ? 0.573 10.473 -34.197 1.00 64.81 114 ILE A O 1
ATOM 883 N N . GLY A 1 115 ? 0.255 9.137 -32.437 1.00 59.50 115 GLY A N 1
ATOM 884 C CA . GLY A 1 115 ? -1.180 8.884 -32.638 1.00 59.50 115 GLY A CA 1
ATOM 885 C C . GLY A 1 115 ? -1.890 8.575 -31.313 1.00 59.50 115 GLY A C 1
ATOM 886 O O . GLY A 1 115 ? -1.220 8.257 -30.338 1.00 59.50 115 GLY A O 1
ATOM 887 N N . GLU A 1 116 ? -3.227 8.667 -31.266 1.00 55.00 116 GLU A N 1
ATOM 888 C CA . GLU A 1 116 ? -4.127 8.843 -30.090 1.00 55.00 116 GLU A CA 1
ATOM 889 C C . GLU A 1 116 ? -3.933 7.965 -28.822 1.00 55.00 116 GLU A C 1
ATOM 891 O O . GLU A 1 116 ? -4.589 8.209 -27.810 1.00 55.00 116 GLU A O 1
ATOM 896 N N . ARG A 1 117 ? -3.039 6.966 -28.810 1.00 57.34 117 ARG A N 1
ATOM 897 C CA . ARG A 1 117 ? -2.651 6.178 -27.613 1.00 57.34 117 ARG A CA 1
ATOM 898 C C . ARG A 1 117 ? -1.145 5.877 -27.510 1.00 57.34 117 ARG A C 1
ATOM 900 O O . ARG A 1 117 ?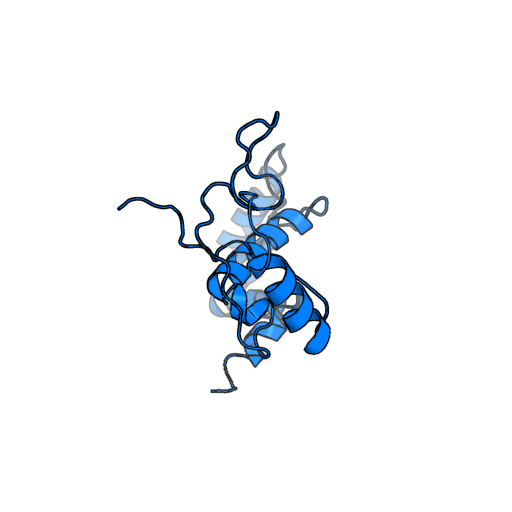 -0.734 5.076 -26.672 1.00 57.34 117 ARG A O 1
ATOM 907 N N . GLY A 1 118 ? -0.328 6.477 -28.370 1.00 59.19 118 GLY A N 1
ATOM 908 C CA . GLY A 1 118 ? 1.119 6.300 -28.411 1.00 59.19 118 GLY A CA 1
ATOM 909 C C . GLY A 1 118 ? 1.835 7.235 -27.441 1.00 59.19 118 GLY A C 1
ATOM 910 O O . GLY A 1 118 ? 1.496 8.411 -27.315 1.00 59.19 118 GLY A O 1
ATOM 911 N N . ALA A 1 119 ? 2.840 6.723 -26.735 1.00 69.62 119 ALA A N 1
ATOM 912 C CA . ALA A 1 119 ? 3.764 7.576 -26.000 1.00 69.62 119 ALA A CA 1
ATOM 913 C C . ALA A 1 119 ? 4.752 8.225 -26.979 1.00 69.62 119 ALA A C 1
ATOM 915 O O . ALA A 1 119 ? 5.279 7.542 -27.854 1.00 69.62 119 ALA A O 1
ATOM 916 N N . MET A 1 120 ? 5.048 9.518 -26.802 1.00 76.38 120 MET A N 1
ATOM 917 C CA . MET A 1 120 ? 6.109 10.205 -27.550 1.00 76.38 120 MET A CA 1
ATOM 918 C C . MET A 1 120 ? 7.419 9.413 -27.418 1.00 76.38 120 MET A C 1
ATOM 920 O O . MET A 1 120 ? 7.795 9.046 -26.309 1.00 76.38 120 MET A O 1
ATOM 924 N N . ILE A 1 121 ? 8.116 9.127 -28.517 1.00 85.69 121 ILE A N 1
ATOM 925 C CA . ILE A 1 121 ? 9.409 8.424 -28.489 1.00 85.69 121 ILE A CA 1
ATOM 926 C C . ILE A 1 121 ? 10.515 9.415 -28.810 1.00 85.69 121 ILE A C 1
ATOM 928 O O . ILE A 1 121 ? 10.423 10.142 -29.792 1.00 85.69 121 ILE A O 1
ATOM 932 N N . GLU A 1 122 ? 11.582 9.405 -28.018 1.00 87.81 122 GLU A N 1
ATOM 933 C CA . GLU A 1 122 ? 12.789 10.199 -28.251 1.00 87.81 122 GLU A CA 1
ATOM 934 C C . GLU A 1 122 ? 13.969 9.250 -28.497 1.00 87.81 122 GLU A C 1
ATOM 936 O O . GLU A 1 122 ? 14.261 8.388 -27.666 1.00 87.81 122 GLU A O 1
ATOM 941 N N . CYS A 1 123 ? 14.646 9.389 -29.634 1.00 89.38 123 CYS A N 1
ATOM 942 C CA . CYS A 1 123 ? 15.758 8.520 -30.012 1.00 89.38 123 CYS A CA 1
ATOM 943 C C . CYS A 1 123 ? 17.096 9.111 -29.560 1.00 89.38 123 CYS A C 1
ATOM 945 O O . CYS A 1 123 ? 17.414 10.266 -29.828 1.00 89.38 123 CYS A O 1
ATOM 947 N N . GLN A 1 124 ? 17.894 8.308 -28.863 1.00 91.88 124 GLN A N 1
ATOM 948 C CA . GLN A 1 124 ? 19.258 8.636 -28.464 1.00 91.88 124 GLN A CA 1
ATOM 949 C C . GLN A 1 124 ? 20.203 7.606 -29.077 1.00 91.88 124 GLN A C 1
ATOM 951 O O . GLN A 1 124 ? 19.970 6.421 -28.925 1.00 91.88 124 GLN A O 1
ATOM 956 N N . SER A 1 125 ? 21.277 8.007 -29.749 1.00 92.38 125 SER A N 1
ATOM 957 C CA . SER A 1 125 ? 22.192 7.046 -30.380 1.00 92.38 125 SER A CA 1
ATOM 958 C C . SER A 1 125 ? 23.485 6.849 -29.585 1.00 92.38 125 SER A C 1
ATOM 960 O O . SER A 1 125 ? 23.946 7.745 -28.861 1.00 92.38 125 SER A O 1
ATOM 962 N N . ALA A 1 126 ? 24.078 5.664 -29.702 1.00 93.44 126 ALA A N 1
ATOM 963 C CA . ALA A 1 126 ? 25.443 5.373 -29.274 1.00 93.44 126 ALA A CA 1
ATOM 964 C C . ALA A 1 126 ? 26.097 4.352 -30.229 1.00 93.44 126 ALA A C 1
ATOM 966 O O . ALA A 1 126 ? 25.391 3.567 -30.854 1.00 93.44 126 ALA A O 1
ATOM 967 N N . PRO A 1 127 ? 27.430 4.341 -30.369 1.00 92.44 127 PRO A N 1
ATOM 968 C CA . PRO A 1 127 ? 28.139 3.377 -31.210 1.00 92.44 127 PRO A CA 1
ATOM 969 C C . PRO A 1 127 ? 28.127 1.950 -30.642 1.00 92.44 127 PRO A C 1
ATOM 971 O O . PRO A 1 127 ? 28.200 0.999 -31.415 1.00 92.44 127 PRO A O 1
ATOM 974 N N . THR A 1 128 ? 28.019 1.785 -29.318 1.00 93.94 128 THR A N 1
ATOM 975 C CA . THR A 1 128 ? 28.021 0.473 -28.652 1.00 93.94 128 THR A CA 1
ATOM 976 C C . THR A 1 128 ? 26.917 0.347 -27.605 1.00 93.94 128 THR A C 1
ATOM 978 O O . THR A 1 128 ? 26.356 1.336 -27.116 1.00 93.94 128 THR A O 1
ATOM 981 N N . VAL A 1 129 ? 26.622 -0.899 -27.232 1.00 92.38 129 VAL A N 1
ATOM 982 C CA . VAL A 1 129 ? 25.635 -1.230 -26.196 1.00 92.38 129 VAL A CA 1
ATOM 983 C C . VAL A 1 129 ? 26.071 -0.665 -24.842 1.00 92.38 129 VAL A C 1
ATOM 985 O O . VAL A 1 129 ? 25.258 -0.082 -24.124 1.00 92.38 129 VAL A O 1
ATOM 988 N N . GLU A 1 130 ? 27.359 -0.757 -24.511 1.00 92.69 130 GLU A N 1
ATOM 989 C CA . GLU A 1 130 ? 27.928 -0.270 -23.253 1.00 92.69 130 GLU A CA 1
ATOM 990 C C . GLU A 1 130 ? 27.761 1.245 -23.116 1.00 92.69 130 GLU A C 1
ATOM 992 O O . GLU A 1 130 ? 27.422 1.747 -22.041 1.00 92.69 130 GLU A O 1
ATOM 997 N N . GLU A 1 131 ? 27.962 1.991 -24.204 1.00 92.62 131 GLU A N 1
ATOM 998 C CA . GLU A 1 131 ? 27.746 3.436 -24.212 1.00 92.62 131 GLU A CA 1
ATOM 999 C C . GLU A 1 131 ? 26.265 3.801 -24.077 1.00 92.62 131 GLU A C 1
ATOM 1001 O O . GLU A 1 131 ? 25.929 4.734 -23.340 1.00 92.62 131 GLU A O 1
ATOM 1006 N N . CYS A 1 132 ? 25.367 3.035 -24.701 1.00 92.44 132 CYS A N 1
ATOM 1007 C CA . CYS A 1 132 ? 23.930 3.189 -24.484 1.00 92.44 132 CYS A CA 1
ATOM 1008 C C . CYS A 1 132 ? 23.543 2.943 -23.016 1.00 92.44 132 CYS A C 1
ATOM 1010 O O . CYS A 1 132 ? 22.823 3.754 -22.428 1.00 92.44 132 CYS A O 1
ATOM 1012 N N . ILE A 1 133 ? 24.061 1.881 -22.385 1.00 90.62 133 ILE A N 1
ATOM 1013 C CA . ILE A 1 133 ? 23.815 1.583 -20.965 1.00 90.62 133 ILE A CA 1
ATOM 1014 C C . ILE A 1 133 ? 24.321 2.730 -20.083 1.00 90.62 133 ILE A C 1
ATOM 1016 O O . ILE A 1 133 ? 23.579 3.205 -19.223 1.00 90.62 133 ILE A O 1
ATOM 1020 N N . LYS A 1 134 ? 25.534 3.248 -20.324 1.00 90.94 134 LYS A N 1
ATOM 1021 C CA . LYS A 1 134 ? 26.073 4.405 -19.582 1.00 90.94 134 LYS A CA 1
ATOM 1022 C C . LYS A 1 134 ? 25.146 5.622 -19.667 1.00 90.94 134 LYS A C 1
ATOM 1024 O O . LYS A 1 134 ? 24.862 6.245 -18.642 1.00 90.94 134 LYS A O 1
ATOM 1029 N N . LYS A 1 135 ? 24.626 5.937 -20.861 1.0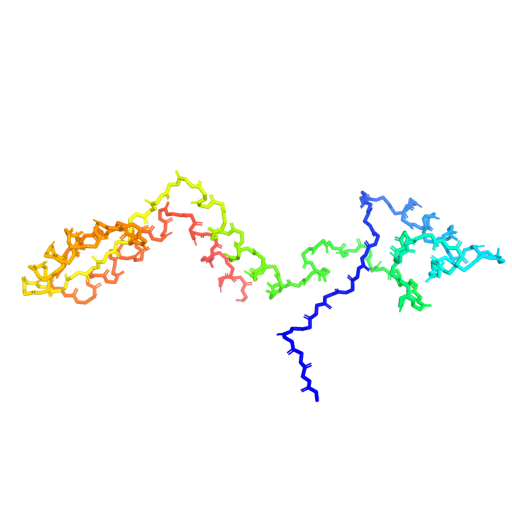0 88.12 135 LYS A N 1
ATOM 1030 C CA . LYS A 1 135 ? 23.674 7.045 -21.063 1.00 88.12 135 LYS A CA 1
ATOM 1031 C C . LYS A 1 135 ? 22.363 6.823 -20.303 1.00 88.12 135 LYS A C 1
ATOM 1033 O O . LYS A 1 135 ? 21.880 7.748 -19.649 1.00 88.12 135 LYS A O 1
ATOM 1038 N N . ILE A 1 136 ? 21.817 5.604 -20.325 1.00 84.94 136 ILE A N 1
ATOM 1039 C CA . ILE A 1 136 ? 20.599 5.247 -19.578 1.00 84.94 136 ILE A CA 1
ATOM 1040 C C . ILE A 1 136 ? 20.828 5.416 -18.073 1.00 84.94 136 ILE A C 1
ATOM 1042 O O . ILE A 1 136 ? 20.052 6.100 -17.408 1.00 84.94 136 ILE A O 1
ATOM 1046 N N . MET A 1 137 ? 21.920 4.873 -17.539 1.00 81.00 137 MET A N 1
ATOM 1047 C CA . MET A 1 137 ? 22.223 4.949 -16.108 1.00 81.00 137 MET A CA 1
ATOM 1048 C C . MET A 1 137 ? 22.385 6.400 -15.625 1.00 81.00 137 MET A C 1
ATOM 1050 O O . MET A 1 137 ? 21.837 6.766 -14.583 1.00 81.00 137 MET A O 1
ATOM 1054 N N . ALA A 1 138 ? 23.037 7.261 -16.413 1.00 81.38 138 ALA A N 1
ATOM 1055 C CA . ALA A 1 138 ? 23.181 8.684 -16.098 1.00 81.38 138 ALA A CA 1
ATOM 1056 C C . ALA A 1 138 ? 21.834 9.437 -16.077 1.00 81.38 138 ALA A C 1
ATOM 1058 O O . ALA A 1 138 ? 21.626 10.342 -15.263 1.00 81.38 138 ALA A O 1
ATOM 1059 N N . LEU A 1 139 ? 20.886 9.064 -16.946 1.00 73.31 139 LEU A N 1
ATOM 1060 C CA . LEU A 1 139 ? 19.536 9.639 -16.946 1.00 73.31 139 LEU A CA 1
ATOM 1061 C C . LEU A 1 139 ? 18.750 9.270 -15.682 1.00 73.31 139 LEU A C 1
ATOM 1063 O O . LEU A 1 139 ? 17.969 10.084 -15.184 1.00 73.31 139 LEU A O 1
ATOM 1067 N N . TRP A 1 140 ? 18.942 8.059 -15.157 1.00 66.69 140 TRP A N 1
ATOM 1068 C CA . TRP A 1 140 ? 18.248 7.588 -13.956 1.00 66.69 140 TRP A CA 1
ATOM 1069 C C . TRP A 1 140 ? 18.767 8.303 -12.705 1.00 66.69 140 TRP A C 1
ATOM 1071 O O . TRP A 1 140 ? 17.978 8.686 -11.838 1.00 66.69 140 TRP A O 1
ATOM 1081 N N . GLU A 1 141 ? 20.071 8.575 -12.657 1.00 65.25 141 GLU A N 1
ATOM 1082 C CA . GLU A 1 141 ? 20.720 9.328 -11.581 1.00 65.25 141 GLU A CA 1
ATOM 1083 C C . GLU A 1 141 ? 20.198 10.773 -11.494 1.00 65.25 141 GLU A C 1
ATOM 1085 O O . GLU A 1 141 ? 19.803 11.221 -10.417 1.00 65.25 141 GLU A O 1
ATOM 1090 N N . LYS A 1 142 ? 20.052 11.460 -12.637 1.00 64.00 142 LYS A N 1
ATOM 1091 C CA . LYS A 1 142 ? 19.478 12.820 -12.710 1.00 64.00 142 LYS A CA 1
ATOM 1092 C C . LYS A 1 142 ? 17.986 12.887 -12.367 1.00 64.00 142 LYS A C 1
ATOM 1094 O O . LYS A 1 142 ? 17.508 13.917 -11.906 1.00 64.00 142 LYS A O 1
ATOM 1099 N N . ARG A 1 143 ? 17.231 11.802 -12.581 1.00 59.56 143 ARG A N 1
ATOM 1100 C CA . ARG A 1 143 ? 15.782 11.717 -12.301 1.00 59.56 143 ARG A CA 1
ATOM 1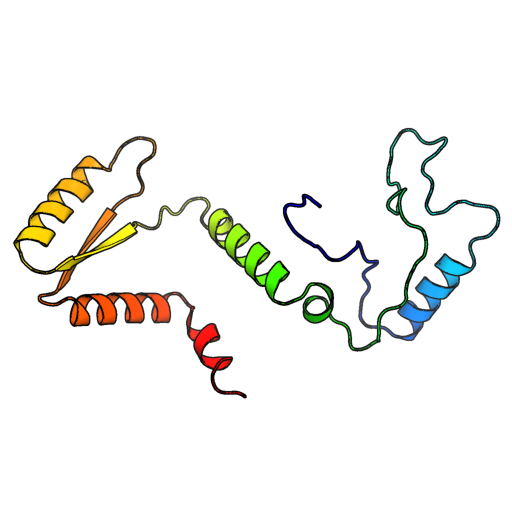101 C C . ARG A 1 143 ? 15.459 11.288 -10.861 1.00 59.56 143 ARG A C 1
ATOM 1103 O O . ARG A 1 143 ? 14.336 10.860 -10.596 1.00 59.56 143 ARG A O 1
ATOM 1110 N N . GLY A 1 144 ? 16.417 11.392 -9.936 1.00 49.75 144 GLY A N 1
ATOM 1111 C CA . GLY A 1 144 ? 16.178 11.212 -8.500 1.00 49.75 144 GLY A CA 1
ATOM 1112 C C . GLY A 1 144 ? 16.239 9.768 -7.993 1.00 49.75 144 GLY A C 1
ATOM 1113 O O . GLY A 1 144 ? 15.908 9.523 -6.837 1.00 49.75 144 GLY A O 1
ATOM 1114 N N . TRP A 1 145 ? 16.713 8.802 -8.791 1.00 51.91 145 TRP A N 1
ATOM 1115 C CA . TRP A 1 145 ? 16.960 7.430 -8.303 1.00 51.91 145 TRP A CA 1
ATOM 1116 C C . TRP A 1 145 ? 18.257 7.299 -7.483 1.00 51.91 145 TRP A C 1
ATOM 1118 O O . TRP A 1 145 ? 18.598 6.204 -7.037 1.00 51.91 145 TRP A O 1
ATOM 1128 N N . GLY A 1 146 ? 18.961 8.408 -7.226 1.00 42.59 146 GLY A N 1
ATOM 1129 C CA . GLY A 1 146 ? 20.152 8.453 -6.369 1.00 42.59 146 GLY A CA 1
ATOM 1130 C C . GLY A 1 146 ? 19.924 7.966 -4.928 1.00 42.59 146 GLY A C 1
ATOM 1131 O O . GLY A 1 146 ? 20.877 7.567 -4.266 1.00 42.59 146 GLY A O 1
ATOM 1132 N N . TRP A 1 147 ? 18.674 7.902 -4.453 1.00 41.38 147 TRP A N 1
ATOM 1133 C CA . TRP A 1 147 ? 18.347 7.364 -3.126 1.00 41.38 147 TRP A CA 1
ATOM 1134 C C . TRP A 1 147 ? 18.452 5.831 -3.036 1.00 41.38 147 TRP A C 1
ATOM 1136 O O . TRP A 1 147 ? 18.709 5.315 -1.953 1.00 41.38 147 TRP A O 1
ATOM 1146 N N . ARG A 1 148 ? 18.360 5.083 -4.151 1.00 47.25 148 ARG A N 1
ATOM 1147 C CA . ARG A 1 148 ? 18.520 3.611 -4.132 1.00 47.25 148 ARG A CA 1
ATOM 1148 C C . ARG A 1 148 ? 19.971 3.145 -3.984 1.00 47.25 148 ARG A C 1
ATOM 1150 O O . ARG A 1 148 ? 20.188 2.052 -3.476 1.00 47.25 148 ARG A O 1
ATOM 1157 N N . LYS A 1 149 ? 20.969 3.961 -4.354 1.00 44.41 149 LYS A N 1
ATOM 1158 C CA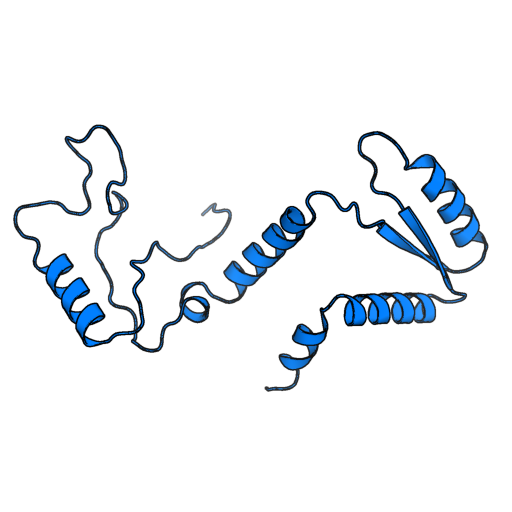 . LYS A 1 149 ? 22.392 3.615 -4.142 1.00 44.41 149 LYS A CA 1
ATOM 1159 C C . LYS A 1 149 ? 22.829 3.740 -2.675 1.00 44.41 149 LYS A C 1
ATOM 1161 O O . LYS A 1 149 ? 23.867 3.202 -2.314 1.00 44.41 149 LYS A O 1
ATOM 1166 N N . ARG A 1 150 ? 22.049 4.414 -1.816 1.00 38.12 150 ARG A N 1
ATOM 1167 C CA . ARG A 1 150 ? 22.399 4.602 -0.397 1.00 38.12 150 ARG A CA 1
ATOM 1168 C C . ARG A 1 150 ? 21.969 3.437 0.506 1.00 38.12 150 ARG A C 1
ATOM 1170 O O . ARG A 1 150 ? 22.531 3.289 1.579 1.00 38.12 150 ARG A O 1
ATOM 1177 N N . CYS A 1 151 ? 21.048 2.581 0.058 1.00 40.69 151 CYS A N 1
ATOM 1178 C CA . CYS A 1 151 ? 20.570 1.429 0.839 1.00 40.69 151 CYS A CA 1
ATOM 1179 C C . CYS A 1 151 ? 21.286 0.104 0.527 1.00 40.69 151 CYS A C 1
ATOM 1181 O O . CYS A 1 151 ? 21.014 -0.883 1.194 1.00 40.69 151 CYS A O 1
ATOM 1183 N N . ILE A 1 152 ? 22.179 0.058 -0.468 1.00 45.88 152 ILE A N 1
ATOM 1184 C CA . ILE A 1 152 ? 22.942 -1.163 -0.797 1.00 45.88 152 ILE A CA 1
ATOM 1185 C C . ILE A 1 152 ? 24.304 -1.196 -0.076 1.00 45.88 152 ILE A C 1
ATOM 1187 O O . ILE A 1 152 ? 24.833 -2.273 0.156 1.00 45.88 152 ILE A O 1
ATOM 1191 N N . ASN A 1 153 ? 24.832 -0.047 0.364 1.00 35.00 153 ASN A N 1
ATOM 1192 C CA . ASN A 1 153 ? 26.149 0.047 1.016 1.00 35.00 153 ASN A CA 1
ATOM 1193 C C . ASN A 1 153 ? 26.075 0.308 2.537 1.00 35.00 153 ASN A C 1
ATOM 1195 O O . ASN A 1 153 ? 26.981 0.918 3.100 1.00 35.00 153 ASN A O 1
ATOM 1199 N N . GLN A 1 154 ? 24.993 -0.110 3.201 1.00 42.22 154 GLN A N 1
ATOM 1200 C CA . GLN A 1 154 ? 24.883 -0.127 4.671 1.00 42.22 154 GLN A CA 1
ATOM 1201 C C . GLN A 1 154 ? 24.347 -1.477 5.174 1.00 42.22 154 GLN A C 1
ATOM 1203 O O . GLN A 1 154 ? 23.404 -1.532 5.963 1.00 42.22 154 GLN A O 1
ATOM 1208 N N . ALA A 1 155 ? 24.960 -2.558 4.695 1.00 36.81 155 ALA A N 1
ATOM 1209 C CA . ALA A 1 155 ? 24.939 -3.875 5.321 1.00 36.81 155 ALA A CA 1
ATOM 1210 C C . ALA A 1 155 ? 26.383 -4.375 5.424 1.00 36.81 155 ALA A C 1
ATOM 1212 O O . ALA A 1 155 ? 27.141 -4.120 4.458 1.00 36.81 155 ALA A O 1
#

Secondary structure (DSSP, 8-state):
---S---PPP-----S-HHHHHHHHHHHHT--SS-TT--TTSSSSS-SS-TT-----PPPTT--HHHHH-HHHHHHHHHHHHHHTTTT----EEEEEEHHHHHHHHHHHHHHT-STTPPPEEEEEESSHHHHHHHHHHHHHHTTGGGGGGSSS--

Organism: NCBI:txid861788